Protein AF-A0A9P3CUJ1-F1 (afdb_monomer)

Structure (mmCIF, N/CA/C/O backbone):
data_AF-A0A9P3CUJ1-F1
#
_entry.id   AF-A0A9P3CUJ1-F1
#
loop_
_atom_site.group_PDB
_atom_site.id
_atom_site.type_symbol
_atom_site.label_atom_id
_atom_site.label_alt_id
_atom_site.label_comp_id
_atom_site.label_asym_id
_atom_site.label_entity_id
_atom_site.label_seq_id
_atom_site.pdbx_PDB_ins_code
_atom_site.Cartn_x
_atom_site.Cartn_y
_atom_site.Cartn_z
_atom_site.occupancy
_atom_site.B_iso_or_equiv
_atom_site.auth_seq_id
_atom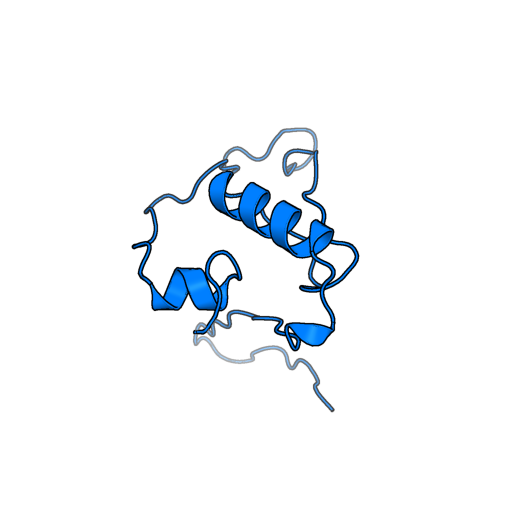_site.auth_comp_id
_atom_site.auth_asym_id
_atom_site.auth_atom_id
_atom_site.pdbx_PDB_model_num
ATOM 1 N N . MET A 1 1 ? 8.686 -19.179 12.177 1.00 61.84 1 MET A N 1
ATOM 2 C CA . MET A 1 1 ? 9.659 -18.646 11.199 1.00 61.84 1 MET A CA 1
ATOM 3 C C . MET A 1 1 ? 9.075 -18.791 9.805 1.00 61.84 1 MET A C 1
ATOM 5 O O . MET A 1 1 ? 8.443 -19.810 9.560 1.00 61.84 1 MET A O 1
ATOM 9 N N . HIS A 1 2 ? 9.251 -17.796 8.931 1.00 84.00 2 HIS A N 1
ATOM 10 C CA . HIS A 1 2 ? 8.994 -17.947 7.494 1.00 84.00 2 HIS A CA 1
ATOM 11 C C . HIS A 1 2 ? 10.323 -18.144 6.760 1.00 84.00 2 HIS A C 1
ATOM 13 O O . HIS A 1 2 ? 11.350 -17.650 7.223 1.00 84.00 2 HIS A O 1
ATOM 19 N N . TYR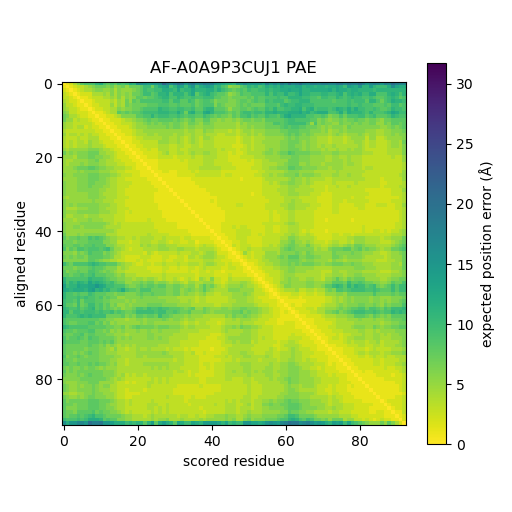 A 1 3 ? 10.309 -18.831 5.623 1.00 89.50 3 TYR A N 1
ATOM 20 C CA . TYR A 1 3 ? 11.408 -18.807 4.661 1.00 89.50 3 TYR A CA 1
ATOM 21 C C . TYR A 1 3 ? 10.831 -18.945 3.253 1.00 89.50 3 TYR A C 1
ATOM 23 O O . TYR A 1 3 ? 9.814 -19.610 3.054 1.00 89.50 3 TYR A O 1
ATOM 31 N N . ALA A 1 4 ? 11.451 -18.272 2.289 1.00 87.81 4 ALA A N 1
ATOM 32 C CA . ALA A 1 4 ? 11.091 -18.413 0.888 1.00 87.81 4 ALA A CA 1
ATOM 33 C C . ALA A 1 4 ? 11.836 -19.617 0.300 1.00 87.81 4 ALA A C 1
ATOM 35 O O . ALA A 1 4 ? 13.038 -19.767 0.511 1.00 87.81 4 ALA A O 1
ATOM 36 N N . CYS A 1 5 ? 11.125 -20.458 -0.443 1.00 88.94 5 CYS A N 1
ATOM 37 C CA . CYS A 1 5 ? 11.696 -21.544 -1.230 1.00 88.94 5 CYS A CA 1
ATOM 38 C C . CYS A 1 5 ? 11.369 -21.272 -2.697 1.00 88.94 5 CYS A C 1
ATOM 40 O O . CYS A 1 5 ? 10.233 -20.902 -3.015 1.00 88.94 5 CYS A O 1
ATOM 42 N N . LEU A 1 6 ? 12.368 -21.393 -3.569 1.00 88.94 6 LEU A N 1
ATOM 43 C CA . LEU A 1 6 ? 12.160 -21.188 -4.996 1.00 88.94 6 LEU A CA 1
ATOM 44 C C . LEU A 1 6 ? 11.278 -22.317 -5.550 1.00 88.94 6 LEU A C 1
ATOM 46 O O . LEU A 1 6 ? 11.428 -23.465 -5.134 1.00 88.94 6 LEU A O 1
ATOM 50 N N . PRO A 1 7 ? 10.324 -22.011 -6.444 1.00 89.62 7 PRO A N 1
ATOM 51 C CA . PRO A 1 7 ? 9.516 -23.046 -7.068 1.00 89.62 7 PRO A CA 1
ATOM 52 C C . PRO A 1 7 ? 10.381 -23.895 -8.011 1.00 89.62 7 PRO A C 1
ATOM 54 O O . PRO A 1 7 ? 11.192 -23.356 -8.756 1.00 89.62 7 PRO A O 1
ATOM 57 N N . GLU A 1 8 ? 10.166 -25.211 -8.006 1.00 94.44 8 GLU A N 1
ATOM 58 C CA . GLU A 1 8 ? 10.857 -26.172 -8.889 1.00 94.44 8 GLU A CA 1
ATOM 59 C C . GLU A 1 8 ? 9.942 -26.753 -9.983 1.00 94.44 8 GLU A C 1
ATOM 61 O O . GLU A 1 8 ? 10.367 -27.588 -10.772 1.00 94.44 8 GLU A O 1
ATOM 66 N N . GLY A 1 9 ? 8.668 -26.350 -10.020 1.00 93.00 9 GLY A N 1
ATOM 67 C CA . GLY A 1 9 ? 7.685 -26.856 -10.979 1.00 93.00 9 GLY A CA 1
ATOM 68 C C . GLY A 1 9 ? 7.094 -25.761 -11.861 1.00 93.00 9 GLY A C 1
ATOM 69 O O . GLY A 1 9 ? 7.253 -24.573 -11.598 1.00 93.00 9 GLY A O 1
ATOM 70 N N . GLU A 1 10 ? 6.323 -26.183 -12.859 1.00 95.12 10 GLU A N 1
ATOM 71 C CA . GLU A 1 10 ? 5.763 -25.310 -13.905 1.00 95.12 10 GLU A CA 1
ATOM 72 C C . GLU A 1 10 ? 4.450 -24.606 -13.505 1.00 95.12 10 GLU A C 1
ATOM 74 O O . GLU A 1 10 ? 3.890 -23.812 -14.261 1.00 95.12 10 GLU A O 1
ATOM 79 N N . GLN A 1 11 ? 3.908 -24.896 -12.318 1.00 93.69 11 GLN A N 1
ATOM 80 C CA . GLN A 1 11 ? 2.649 -24.298 -11.874 1.00 93.69 11 GLN A CA 1
ATOM 81 C C . GLN A 1 11 ? 2.858 -22.856 -11.396 1.00 93.69 11 GLN A C 1
ATOM 83 O O . GLN A 1 11 ? 3.559 -22.609 -10.411 1.00 93.69 11 GLN A O 1
ATOM 88 N N . ILE A 1 12 ? 2.146 -21.913 -12.018 1.00 92.31 12 ILE A N 1
ATOM 89 C CA . ILE A 1 12 ? 2.089 -20.520 -11.561 1.00 92.31 12 ILE A CA 1
ATOM 90 C C . ILE A 1 12 ? 1.465 -20.466 -10.160 1.00 92.31 12 ILE A C 1
ATOM 92 O O . ILE A 1 12 ? 0.335 -20.906 -9.944 1.00 92.31 12 ILE A O 1
ATOM 96 N N . ARG A 1 13 ? 2.195 -19.879 -9.207 1.00 89.69 13 ARG A N 1
ATOM 97 C CA . ARG A 1 13 ? 1.722 -19.592 -7.846 1.00 89.69 13 ARG A CA 1
ATOM 98 C C . ARG A 1 13 ? 1.645 -18.083 -7.659 1.00 89.69 13 ARG A C 1
ATOM 100 O O . ARG A 1 13 ? 2.633 -17.384 -7.865 1.00 89.69 13 ARG A O 1
ATOM 107 N N . HIS A 1 14 ? 0.483 -17.587 -7.251 1.00 90.06 14 HIS A N 1
ATOM 108 C CA . HIS A 1 14 ? 0.256 -16.170 -6.988 1.00 90.06 14 HIS A CA 1
ATOM 109 C C . HIS A 1 14 ? -0.169 -15.971 -5.534 1.00 90.06 14 HIS A C 1
ATOM 111 O O . HIS A 1 14 ? -1.060 -16.660 -5.042 1.00 90.06 14 HIS A O 1
ATOM 117 N N . VAL A 1 15 ? 0.462 -15.014 -4.857 1.00 90.19 15 VAL A N 1
ATOM 118 C CA . VAL A 1 15 ? 0.125 -14.619 -3.488 1.00 90.19 15 VAL A CA 1
ATOM 119 C C . VAL A 1 15 ? 0.028 -13.102 -3.414 1.00 90.19 15 VAL A C 1
ATOM 121 O O . VAL A 1 15 ? 0.846 -12.391 -3.996 1.00 90.19 15 VAL A O 1
ATOM 124 N N . GLN A 1 16 ? -0.966 -12.606 -2.682 1.00 89.88 16 GLN A N 1
ATOM 125 C CA . GLN A 1 16 ? -1.084 -11.190 -2.351 1.00 89.8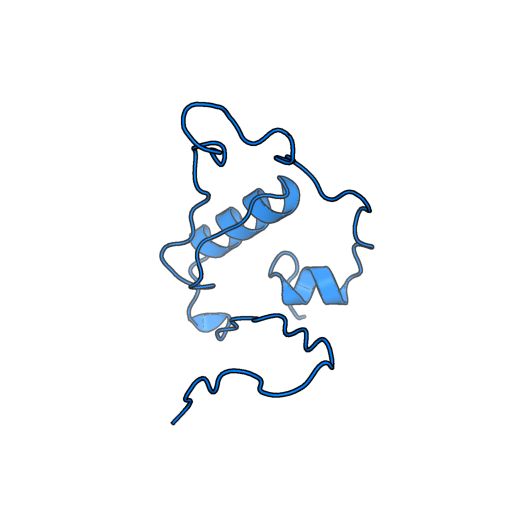8 16 GLN A CA 1
ATOM 126 C C . GLN A 1 16 ? -0.730 -11.014 -0.881 1.00 89.88 16 GLN A C 1
ATOM 128 O O . GLN A 1 16 ? -1.329 -11.643 -0.009 1.00 89.88 16 GLN A O 1
ATOM 133 N N . TYR A 1 17 ? 0.251 -10.161 -0.604 1.00 87.94 17 TYR A N 1
ATOM 134 C CA . TYR A 1 17 ? 0.640 -9.843 0.762 1.00 87.94 17 TYR A CA 1
ATOM 135 C C . TYR A 1 17 ? -0.216 -8.700 1.288 1.00 87.94 17 TYR A C 1
ATOM 137 O O . TYR A 1 17 ? -0.174 -7.588 0.763 1.00 87.94 17 TYR A O 1
ATOM 145 N N . ILE A 1 18 ? -0.961 -8.973 2.355 1.00 88.06 18 ILE A N 1
ATOM 146 C CA . ILE A 1 18 ? -1.793 -7.984 3.036 1.00 88.06 18 ILE A CA 1
ATOM 147 C C . ILE A 1 18 ? -1.232 -7.806 4.443 1.00 88.06 18 ILE A C 1
ATOM 149 O O . ILE A 1 18 ? -1.272 -8.721 5.262 1.00 88.06 18 ILE A O 1
ATOM 153 N N . CYS A 1 19 ? -0.685 -6.623 4.718 1.00 88.56 19 CYS A N 1
ATOM 154 C CA . CYS A 1 19 ? -0.233 -6.258 6.054 1.00 88.56 19 CYS A CA 1
ATOM 155 C C . CYS A 1 19 ? -1.374 -5.563 6.800 1.00 88.56 19 CYS A C 1
ATOM 157 O O . CYS A 1 19 ? -1.906 -4.554 6.336 1.00 88.56 19 CYS A O 1
ATOM 159 N N . THR A 1 20 ? -1.744 -6.093 7.964 1.00 88.06 20 THR A N 1
ATOM 160 C CA . THR A 1 20 ? -2.821 -5.559 8.806 1.00 88.06 20 THR A CA 1
ATOM 161 C C . THR A 1 20 ? -2.309 -5.303 10.212 1.00 88.06 20 THR A C 1
ATOM 163 O O . THR A 1 20 ? -1.590 -6.132 10.767 1.00 88.06 20 THR A O 1
ATOM 166 N N . THR A 1 21 ? -2.730 -4.204 10.834 1.00 90.19 21 THR A N 1
ATOM 167 C CA . THR A 1 21 ? -2.455 -3.947 12.254 1.00 90.19 21 THR A CA 1
ATOM 168 C C . THR A 1 21 ? -3.703 -3.443 12.970 1.00 90.19 21 THR A C 1
ATOM 170 O O . THR A 1 21 ? -4.524 -2.780 12.334 1.00 90.19 21 THR A O 1
ATOM 173 N N . PRO A 1 22 ? -3.851 -3.694 14.285 1.00 90.25 22 PRO A N 1
ATOM 174 C CA . PRO A 1 22 ? -4.972 -3.177 15.063 1.00 90.25 22 PRO A CA 1
ATOM 175 C C . PRO A 1 22 ? -5.165 -1.663 14.906 1.00 90.25 22 PRO A C 1
ATOM 177 O O . PRO A 1 22 ? -4.212 -0.891 15.024 1.00 90.25 22 PRO A O 1
ATOM 180 N N . ARG A 1 23 ? -6.421 -1.227 14.735 1.00 87.69 23 ARG A N 1
ATOM 181 C CA . ARG A 1 23 ? -6.811 0.191 14.592 1.00 87.69 23 ARG A CA 1
ATOM 182 C C . ARG A 1 23 ? -6.254 1.091 15.698 1.00 87.69 23 ARG A C 1
ATOM 184 O O . ARG A 1 23 ? -5.917 2.242 15.429 1.00 87.69 23 ARG A O 1
ATOM 191 N N . LYS A 1 24 ? -6.138 0.573 16.925 1.00 91.25 24 LYS A N 1
ATOM 192 C CA . LYS A 1 24 ? -5.617 1.303 18.093 1.00 91.25 24 LYS A CA 1
ATOM 193 C C . LYS A 1 24 ? -4.164 1.778 17.946 1.00 91.25 24 LYS A C 1
ATOM 195 O O . LYS A 1 24 ? -3.737 2.616 18.724 1.00 91.25 24 LYS A O 1
ATOM 200 N N . PHE A 1 25 ? -3.406 1.242 16.986 1.00 93.00 25 PHE A N 1
ATOM 201 C CA . PHE A 1 25 ? -2.022 1.657 16.739 1.00 93.00 25 PHE A CA 1
ATOM 202 C C . PHE A 1 25 ? -1.898 2.836 15.768 1.00 93.00 25 PHE A C 1
ATOM 204 O O . PHE A 1 25 ? -0.830 3.436 15.698 1.00 93.00 25 PHE A O 1
ATOM 211 N N . ALA A 1 26 ? -2.955 3.162 15.018 1.00 91.25 26 ALA A N 1
ATOM 212 C CA . ALA A 1 26 ? -2.947 4.264 14.063 1.00 91.25 26 ALA A CA 1
ATOM 213 C C . ALA A 1 26 ? -3.431 5.566 14.717 1.00 91.25 26 ALA A C 1
ATOM 215 O O . ALA A 1 26 ? -4.458 5.583 15.406 1.00 91.25 26 ALA A O 1
ATOM 216 N N . THR A 1 27 ? -2.717 6.661 14.450 1.00 92.94 27 THR A N 1
ATOM 217 C CA . THR A 1 27 ? -3.174 8.021 14.765 1.00 92.94 27 THR A CA 1
ATOM 218 C C . THR A 1 27 ? -4.287 8.445 13.805 1.00 92.94 27 THR A C 1
ATOM 220 O O . THR A 1 27 ? -4.430 7.868 12.726 1.00 92.94 27 THR A O 1
ATOM 223 N N . GLN A 1 28 ? -5.071 9.463 14.173 1.00 91.75 28 GLN A N 1
ATOM 224 C CA . GLN A 1 28 ? -6.107 9.993 13.280 1.00 91.75 28 GLN A CA 1
ATOM 225 C C . GLN A 1 28 ? -5.504 10.549 11.982 1.00 91.75 28 GLN A C 1
ATOM 227 O O . GLN A 1 28 ? -5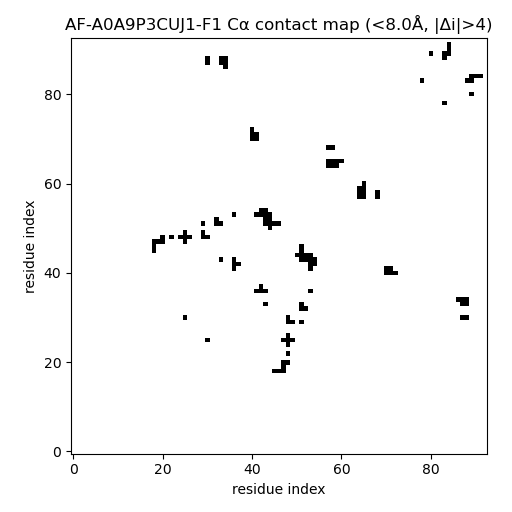.950 10.180 10.903 1.00 91.75 28 GLN A O 1
ATOM 232 N N . GLU A 1 29 ? -4.406 11.301 12.087 1.00 92.94 29 GLU A N 1
ATOM 233 C CA . GLU A 1 29 ? -3.637 11.807 10.942 1.00 92.94 29 GLU A CA 1
ATOM 234 C C . GLU A 1 29 ? -3.246 10.694 9.957 1.00 92.94 29 GLU A C 1
ATOM 236 O O . GLU A 1 29 ? -3.418 10.832 8.747 1.00 92.94 29 GLU A O 1
ATOM 241 N N . THR A 1 30 ? -2.774 9.551 10.469 1.00 92.00 30 THR A N 1
ATOM 242 C CA . THR A 1 30 ? -2.410 8.405 9.623 1.00 92.00 30 THR A CA 1
ATOM 243 C C . THR A 1 30 ? -3.617 7.877 8.848 1.00 92.00 30 THR A C 1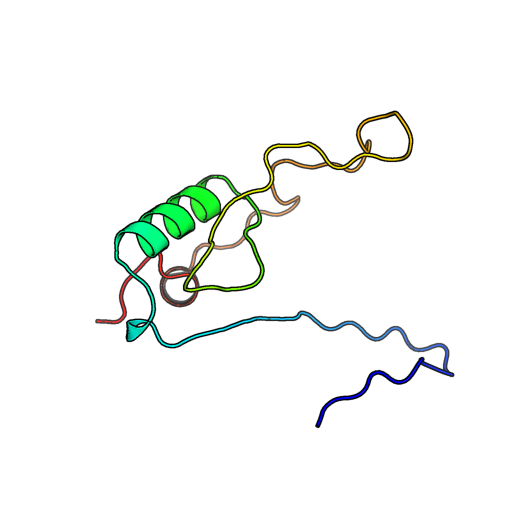
ATOM 245 O O . THR A 1 30 ? -3.488 7.487 7.690 1.00 92.00 30 THR A O 1
ATOM 248 N N . LEU A 1 31 ? -4.795 7.843 9.469 1.00 90.75 31 LEU A N 1
ATOM 249 C CA . LEU A 1 31 ? -6.014 7.342 8.833 1.00 90.75 31 LEU A CA 1
ATOM 250 C C . LEU A 1 31 ? -6.533 8.304 7.777 1.00 90.75 31 LEU A C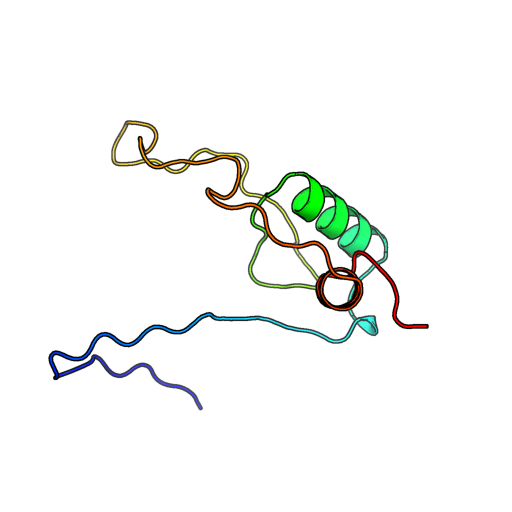 1
ATOM 252 O O . LEU A 1 31 ? -6.906 7.859 6.695 1.00 90.75 31 LEU A O 1
ATOM 256 N N . ASP A 1 32 ? -6.493 9.602 8.063 1.00 92.62 32 ASP A N 1
ATOM 257 C CA . ASP A 1 32 ? -6.889 10.639 7.114 1.00 92.62 32 ASP A CA 1
ATOM 258 C C . ASP A 1 32 ? -5.973 10.611 5.881 1.00 92.62 32 ASP A C 1
ATOM 260 O O . ASP A 1 32 ? -6.447 10.656 4.744 1.00 92.62 32 ASP A O 1
ATOM 264 N N . LEU A 1 33 ? -4.664 10.418 6.087 1.00 92.62 33 LEU A N 1
ATOM 265 C CA . LEU A 1 33 ? -3.695 10.268 5.004 1.00 92.62 33 LEU A CA 1
ATOM 266 C C . LEU A 1 33 ? -3.946 9.007 4.165 1.00 92.62 33 LEU A C 1
ATOM 268 O O . LEU A 1 33 ? -3.906 9.059 2.936 1.00 92.62 33 LEU A O 1
ATOM 272 N N . ARG A 1 34 ? -4.240 7.872 4.810 1.00 90.88 34 ARG A N 1
ATOM 273 C CA . ARG A 1 34 ? -4.594 6.626 4.112 1.00 90.88 34 ARG A CA 1
ATOM 274 C C . ARG A 1 34 ? -5.873 6.771 3.304 1.00 90.88 34 ARG A C 1
ATOM 276 O O . ARG A 1 34 ? -5.905 6.307 2.171 1.00 90.88 34 ARG A O 1
ATOM 283 N N . LYS A 1 35 ? -6.896 7.416 3.868 1.00 92.50 35 LYS A N 1
ATOM 284 C CA . LYS A 1 35 ? -8.158 7.686 3.179 1.00 92.50 35 LYS A CA 1
ATOM 285 C C . LYS A 1 35 ? -7.920 8.540 1.937 1.00 92.50 35 LYS A C 1
ATOM 287 O O . LYS A 1 35 ? -8.328 8.154 0.851 1.00 92.50 35 LYS A O 1
ATOM 292 N N . ARG A 1 36 ? -7.157 9.625 2.077 1.00 93.69 36 ARG A N 1
ATOM 293 C CA . ARG A 1 36 ? -6.758 10.466 0.946 1.00 93.69 36 ARG A CA 1
ATOM 294 C C . ARG A 1 36 ? -6.033 9.666 -0.141 1.00 93.69 36 ARG A C 1
ATOM 296 O O . ARG A 1 36 ? -6.376 9.777 -1.310 1.00 93.69 36 ARG A O 1
ATOM 303 N N . PHE A 1 37 ? -5.035 8.859 0.220 1.00 93.19 37 PHE A N 1
ATOM 304 C CA . PHE A 1 37 ? -4.304 8.055 -0.766 1.00 93.19 37 PHE A CA 1
ATOM 305 C C . PHE A 1 37 ? -5.159 6.965 -1.408 1.00 93.19 37 PHE A C 1
ATOM 307 O O . PHE A 1 37 ? -4.976 6.687 -2.590 1.00 93.19 37 PHE A O 1
ATOM 314 N N . PHE A 1 38 ? -6.104 6.390 -0.667 1.00 93.31 38 PHE A N 1
ATOM 315 C CA . PHE A 1 38 ? -7.088 5.462 -1.210 1.00 93.31 38 PHE A CA 1
ATOM 316 C C . PHE A 1 38 ? -7.961 6.138 -2.279 1.00 93.31 38 PHE A C 1
ATOM 318 O O . PHE A 1 38 ? -8.071 5.608 -3.382 1.00 93.31 38 PHE A O 1
ATOM 325 N N . ASP A 1 39 ? -8.492 7.331 -1.992 1.00 92.94 39 ASP A N 1
ATOM 326 C CA . ASP A 1 39 ? -9.312 8.107 -2.935 1.00 92.94 39 ASP A CA 1
ATOM 327 C C . ASP A 1 39 ? -8.507 8.551 -4.178 1.00 92.94 39 ASP A C 1
ATOM 329 O O . ASP A 1 39 ? -9.046 8.653 -5.279 1.00 92.94 39 ASP A O 1
ATOM 333 N N . GLU A 1 40 ? -7.196 8.772 -4.019 1.00 93.50 40 GLU A N 1
ATOM 334 C CA . GLU A 1 40 ? -6.259 9.127 -5.095 1.00 93.50 40 GLU A CA 1
ATOM 335 C C . GLU A 1 40 ? -5.669 7.906 -5.845 1.00 93.50 40 GLU A C 1
ATOM 337 O O . GLU A 1 40 ? -4.800 8.091 -6.697 1.00 93.50 40 GLU A O 1
ATOM 342 N N . TYR A 1 41 ? -6.089 6.670 -5.536 1.00 93.00 41 TYR A N 1
ATOM 343 C CA . TYR A 1 41 ? -5.527 5.413 -6.075 1.00 93.00 41 TYR A CA 1
ATOM 344 C C . TYR A 1 41 ? -4.004 5.257 -5.900 1.00 93.00 41 TYR A C 1
ATOM 346 O O . TYR A 1 41 ? -3.328 4.574 -6.676 1.00 93.00 41 TYR A O 1
ATOM 354 N N . LYS A 1 42 ? -3.444 5.863 -4.850 1.00 91.62 42 LYS A N 1
ATOM 355 C CA . LYS A 1 42 ? -2.011 5.825 -4.554 1.00 91.62 42 LYS A CA 1
ATOM 356 C C . LYS A 1 42 ? -1.642 4.640 -3.673 1.00 91.62 42 LYS A C 1
ATOM 358 O O . LYS A 1 42 ? -2.294 4.338 -2.675 1.00 91.62 42 LYS A O 1
ATOM 363 N N . GLY A 1 43 ? -0.527 4.001 -4.018 1.00 89.38 43 GLY A N 1
ATOM 364 C CA . GLY A 1 43 ? 0.118 3.026 -3.146 1.00 89.38 43 GLY A CA 1
ATOM 365 C C . GLY A 1 43 ? 0.734 3.697 -1.918 1.00 89.38 43 GLY A C 1
ATOM 366 O O . GLY A 1 43 ? 1.229 4.822 -1.990 1.00 89.38 43 GLY A O 1
ATOM 367 N N . THR A 1 44 ? 0.739 2.986 -0.793 1.00 90.56 44 THR A N 1
ATOM 368 C CA . THR A 1 44 ? 1.404 3.427 0.438 1.00 90.56 44 THR A CA 1
ATOM 369 C C . THR A 1 44 ? 2.556 2.503 0.802 1.00 90.56 44 THR A C 1
ATOM 371 O O . THR A 1 44 ? 2.701 1.407 0.261 1.00 90.56 44 THR A O 1
ATOM 374 N N . THR A 1 45 ? 3.355 2.916 1.778 1.00 89.38 45 THR A N 1
ATOM 375 C CA . THR A 1 45 ? 4.349 2.051 2.418 1.00 89.38 45 THR A CA 1
ATOM 376 C C . THR A 1 45 ? 3.734 0.807 3.073 1.00 89.38 45 THR A C 1
ATOM 378 O O . THR A 1 45 ? 2.528 0.716 3.312 1.00 89.38 45 THR A O 1
ATOM 381 N N . HIS A 1 46 ? 4.599 -0.164 3.382 1.00 87.88 46 HIS A N 1
ATOM 382 C CA . HIS A 1 46 ? 4.230 -1.476 3.919 1.00 87.88 46 HIS A CA 1
ATOM 383 C C . HIS A 1 46 ? 3.539 -1.440 5.297 1.00 87.88 46 HIS A C 1
ATOM 385 O O . HIS A 1 46 ? 2.757 -2.336 5.606 1.00 87.88 46 HIS A O 1
ATOM 391 N N . TRP A 1 47 ? 3.826 -0.440 6.137 1.00 88.44 47 TRP A N 1
ATOM 392 C CA . TRP A 1 47 ? 3.366 -0.394 7.528 1.00 88.44 47 TRP A CA 1
ATOM 393 C C . TRP A 1 47 ? 2.021 0.339 7.624 1.00 88.44 47 TRP A C 1
ATOM 395 O O . TRP A 1 47 ? 1.970 1.553 7.432 1.00 88.44 47 TRP A O 1
ATOM 405 N N . PRO A 1 48 ? 0.911 -0.344 7.953 1.00 86.75 48 PRO A N 1
ATOM 406 C CA . PRO A 1 48 ? -0.412 0.252 7.785 1.00 86.75 48 PRO A CA 1
ATOM 407 C C . PRO A 1 48 ? -0.785 1.298 8.849 1.00 86.75 48 PRO A C 1
ATOM 409 O O . PRO A 1 48 ? -1.750 2.026 8.643 1.00 86.75 48 PRO A O 1
ATOM 412 N N . HIS A 1 49 ? -0.047 1.404 9.962 1.00 90.25 49 HIS A N 1
ATOM 413 C CA . HIS A 1 49 ? -0.347 2.334 11.065 1.00 90.25 49 HIS A CA 1
ATOM 414 C C . HIS A 1 49 ? 0.728 3.401 11.332 1.00 90.25 49 HIS A C 1
ATOM 416 O O . HIS A 1 49 ? 0.534 4.225 12.223 1.00 90.25 49 HIS A O 1
ATOM 422 N N . ARG A 1 50 ? 1.871 3.384 10.631 1.00 89.56 50 ARG A N 1
ATOM 423 C CA . ARG A 1 50 ? 2.970 4.343 10.842 1.00 89.56 50 ARG A CA 1
ATOM 424 C C . ARG A 1 50 ? 3.794 4.505 9.569 1.00 89.56 50 ARG A C 1
ATOM 426 O O . ARG A 1 50 ? 3.868 3.573 8.778 1.00 89.56 50 ARG A O 1
ATOM 433 N N . ASN A 1 51 ? 4.451 5.655 9.407 1.00 89.69 51 ASN A N 1
ATOM 434 C CA . ASN A 1 51 ? 5.304 5.966 8.253 1.00 89.69 51 ASN A CA 1
ATOM 435 C C . ASN A 1 51 ? 4.557 5.796 6.922 1.00 89.69 51 ASN A C 1
ATOM 437 O O . ASN A 1 51 ? 5.129 5.332 5.937 1.00 89.69 51 ASN A O 1
ATOM 441 N N . VAL A 1 52 ? 3.264 6.132 6.909 1.00 91.56 52 VAL A N 1
ATOM 442 C CA . VAL A 1 52 ? 2.436 6.087 5.706 1.00 91.56 52 VAL A CA 1
ATOM 443 C C . VAL A 1 52 ? 2.812 7.275 4.832 1.00 91.56 52 VAL A C 1
ATOM 445 O O . VAL A 1 52 ? 2.668 8.419 5.242 1.00 91.56 52 VAL A O 1
ATOM 448 N N . PHE A 1 53 ? 3.285 7.006 3.623 1.00 91.00 53 PHE A N 1
ATOM 449 C CA . PHE A 1 53 ? 3.477 8.004 2.575 1.00 91.00 53 PHE A CA 1
ATOM 450 C C . PHE A 1 53 ? 3.328 7.338 1.204 1.00 91.00 53 PHE A C 1
ATOM 452 O O . PHE A 1 53 ? 3.466 6.117 1.084 1.00 91.00 53 PHE A O 1
ATOM 459 N N . SER A 1 54 ? 3.041 8.144 0.184 1.00 90.38 54 SER A N 1
ATOM 460 C CA . SER A 1 54 ? 3.088 7.729 -1.219 1.00 90.38 54 SER A CA 1
ATOM 461 C C . SER A 1 54 ? 4.433 8.125 -1.812 1.00 90.38 54 SER A C 1
ATOM 463 O O . SER A 1 54 ? 4.949 9.205 -1.522 1.00 90.38 54 SER A O 1
ATOM 465 N N . VAL A 1 55 ? 4.988 7.271 -2.670 1.00 85.94 55 VAL A N 1
ATOM 466 C CA . VAL A 1 55 ? 6.200 7.600 -3.429 1.00 85.94 55 VAL A CA 1
ATOM 467 C C . VAL A 1 55 ? 5.859 8.732 -4.412 1.00 85.94 55 VAL A C 1
ATOM 469 O O . VAL A 1 55 ? 4.854 8.617 -5.115 1.00 85.94 55 VAL A O 1
ATOM 472 N N . PRO A 1 56 ? 6.627 9.838 -4.444 1.00 83.62 56 PRO A N 1
ATOM 473 C CA . PRO A 1 56 ? 6.310 10.995 -5.285 1.00 83.62 56 PRO A CA 1
ATOM 474 C C . PRO A 1 56 ? 6.844 10.873 -6.720 1.00 83.62 56 PRO A C 1
ATOM 476 O O . PRO A 1 56 ? 6.553 11.728 -7.551 1.00 83.62 56 PRO A O 1
ATOM 479 N N . PHE A 1 57 ? 7.643 9.844 -7.007 1.00 86.12 57 PHE A N 1
ATOM 480 C CA . PHE A 1 57 ? 8.308 9.652 -8.292 1.00 86.12 57 PHE A CA 1
ATOM 481 C C . PHE A 1 57 ? 7.608 8.573 -9.113 1.00 86.12 57 PHE A C 1
ATOM 483 O O . PHE A 1 57 ? 7.146 7.569 -8.568 1.00 86.12 57 PHE A O 1
ATOM 490 N N . GLU A 1 58 ? 7.583 8.763 -10.429 1.00 90.69 58 GLU A N 1
ATOM 491 C CA . GLU A 1 58 ? 7.045 7.770 -11.351 1.00 90.69 58 GLU A CA 1
ATOM 492 C C . GLU A 1 58 ? 8.007 6.571 -11.471 1.00 90.69 58 GLU A C 1
ATOM 494 O O . GLU A 1 58 ? 9.229 6.750 -11.452 1.00 90.69 58 GLU A O 1
ATOM 499 N N . PRO A 1 59 ? 7.494 5.335 -11.598 1.00 91.56 59 PRO A N 1
ATOM 500 C CA . PRO A 1 59 ? 8.339 4.164 -11.770 1.00 91.56 59 PRO A CA 1
ATOM 501 C C . PRO A 1 59 ? 9.095 4.243 -13.099 1.00 91.56 59 PRO A C 1
ATOM 503 O O . PRO A 1 59 ? 8.501 4.430 -14.164 1.00 91.56 59 PRO A O 1
ATOM 506 N N . MET A 1 60 ? 10.408 4.043 -13.036 1.00 94.19 60 MET A N 1
ATOM 507 C CA . MET A 1 60 ? 11.312 4.139 -14.182 1.00 94.19 60 MET A CA 1
ATOM 508 C C . MET A 1 60 ? 11.647 2.754 -14.753 1.00 94.19 60 MET A C 1
ATOM 510 O O . MET A 1 60 ? 11.675 1.752 -14.036 1.00 94.19 60 MET A O 1
ATOM 514 N N . ARG A 1 61 ? 11.923 2.691 -16.057 1.00 94.06 61 ARG A N 1
ATOM 515 C CA . ARG A 1 61 ? 12.499 1.540 -16.764 1.00 94.06 61 ARG A CA 1
ATOM 516 C C . ARG A 1 61 ? 13.758 2.024 -17.485 1.00 94.06 61 ARG A C 1
ATOM 518 O O . ARG A 1 61 ? 13.676 2.528 -18.601 1.00 94.06 61 ARG A O 1
ATOM 525 N N . GLY A 1 62 ? 14.908 1.883 -16.825 1.00 92.56 62 GLY A N 1
ATOM 526 C CA . GLY A 1 62 ? 16.130 2.583 -17.234 1.00 92.56 62 GLY A CA 1
ATOM 527 C C . GLY A 1 62 ? 15.960 4.089 -17.033 1.00 92.56 62 GLY A C 1
ATOM 528 O O . GLY A 1 62 ? 15.441 4.509 -16.001 1.00 92.56 62 GLY A O 1
ATOM 529 N N . ASP A 1 63 ? 16.316 4.878 -18.044 1.00 94.81 63 ASP A N 1
ATOM 530 C CA . ASP A 1 63 ? 16.265 6.348 -17.986 1.00 94.81 63 ASP A CA 1
ATOM 531 C C . ASP A 1 63 ? 14.898 6.943 -18.363 1.00 94.81 63 ASP A C 1
ATOM 533 O O . ASP A 1 63 ? 14.716 8.159 -18.364 1.00 94.81 63 ASP A O 1
ATOM 537 N N . GLN A 1 64 ? 13.917 6.103 -18.699 1.00 96.06 64 GLN A N 1
ATOM 538 C CA . GLN A 1 64 ? 12.588 6.537 -19.131 1.00 96.06 64 GLN A CA 1
ATOM 539 C C . GLN A 1 64 ? 11.515 6.115 -18.131 1.00 96.06 64 GLN A C 1
ATOM 541 O O . GLN A 1 64 ? 11.611 5.065 -17.493 1.00 96.06 64 GLN A O 1
ATOM 546 N N . VAL A 1 65 ? 10.452 6.915 -18.023 1.00 95.06 65 VAL A N 1
ATOM 547 C CA . VAL A 1 65 ? 9.259 6.534 -17.257 1.00 95.06 65 VAL A CA 1
ATOM 548 C C . VAL A 1 65 ? 8.687 5.245 -17.844 1.00 95.06 65 VAL A C 1
ATOM 550 O O . VAL A 1 65 ? 8.592 5.086 -19.061 1.00 95.06 65 VAL A O 1
ATOM 553 N N . CYS A 1 66 ? 8.310 4.300 -16.983 1.00 94.81 66 CYS A N 1
ATOM 554 C CA . CYS A 1 66 ? 7.764 3.026 -17.421 1.00 94.81 66 CYS A CA 1
ATOM 555 C C . CYS A 1 66 ? 6.487 3.265 -18.253 1.00 94.81 66 CYS A C 1
ATOM 557 O O . CYS A 1 66 ? 5.519 3.808 -17.722 1.00 94.81 66 CYS A O 1
ATOM 559 N N . PRO A 1 67 ? 6.406 2.801 -19.515 1.00 93.94 67 PRO A N 1
ATOM 560 C CA . PRO A 1 67 ? 5.217 3.004 -20.353 1.00 93.94 67 PRO A CA 1
ATOM 561 C C . PRO A 1 67 ? 3.985 2.247 -19.835 1.00 93.94 67 PRO A C 1
ATOM 563 O O . PRO A 1 67 ? 2.865 2.516 -20.250 1.00 93.94 67 PRO A O 1
ATOM 566 N N . LYS A 1 68 ? 4.189 1.285 -18.923 1.00 92.75 68 LYS A N 1
ATOM 567 C CA . LYS A 1 68 ? 3.121 0.553 -18.226 1.00 92.75 68 LYS A CA 1
ATOM 568 C C . LYS A 1 68 ? 2.724 1.199 -16.896 1.00 92.75 68 LYS A C 1
ATOM 570 O O . LYS A 1 68 ? 1.966 0.598 -16.136 1.00 92.75 68 LYS A O 1
ATOM 575 N N . ASN A 1 69 ? 3.284 2.364 -16.577 1.00 92.19 69 ASN A N 1
ATOM 576 C CA . ASN A 1 69 ? 2.888 3.109 -15.400 1.00 92.19 69 ASN A CA 1
ATOM 577 C C . ASN A 1 69 ? 1.430 3.561 -15.522 1.00 92.19 69 ASN A C 1
ATOM 579 O O . ASN A 1 69 ? 0.976 3.947 -16.598 1.00 92.19 69 ASN A O 1
ATOM 583 N N . ARG A 1 70 ? 0.704 3.522 -14.410 1.00 90.88 70 ARG A N 1
ATOM 584 C CA . ARG A 1 70 ? -0.712 3.879 -14.351 1.00 90.88 70 ARG A CA 1
ATOM 585 C C . ARG A 1 70 ? -1.001 4.623 -13.061 1.00 90.88 70 ARG A C 1
ATOM 587 O O . ARG A 1 70 ? -0.441 4.293 -12.019 1.00 90.88 70 ARG A O 1
ATOM 594 N N . LYS A 1 71 ? -1.903 5.598 -13.151 1.00 91.38 71 LYS A N 1
ATOM 595 C CA . LYS A 1 71 ? -2.349 6.407 -12.009 1.00 91.38 71 LYS A CA 1
ATOM 596 C C . LYS A 1 71 ? -3.609 5.855 -11.346 1.00 91.38 71 LYS A C 1
ATOM 598 O O . LYS A 1 71 ? -3.891 6.206 -10.212 1.00 91.38 71 LYS A O 1
ATOM 603 N N . GLU A 1 72 ? -4.334 4.976 -12.034 1.00 94.06 72 GLU A N 1
ATOM 604 C CA . GLU A 1 72 ? -5.519 4.296 -11.514 1.00 94.06 72 GLU A CA 1
ATOM 605 C C . GLU A 1 72 ? -5.579 2.829 -11.997 1.00 94.06 72 GLU A C 1
ATOM 607 O O . GLU A 1 72 ? -4.864 2.457 -12.939 1.00 94.06 72 GLU A O 1
ATOM 612 N N . PRO A 1 73 ? -6.374 1.963 -11.338 1.00 92.56 73 PRO A N 1
ATOM 613 C CA . PRO A 1 73 ? -6.617 0.591 -11.784 1.00 92.56 73 PRO A CA 1
ATOM 614 C C . PRO A 1 73 ? -7.292 0.524 -13.163 1.00 92.56 73 PRO A C 1
ATOM 616 O O . PRO A 1 73 ? -8.086 1.395 -13.503 1.00 92.56 73 PRO A O 1
ATOM 619 N N . PHE A 1 74 ? -7.030 -0.545 -13.928 1.00 93.38 74 PHE A N 1
ATOM 620 C CA . PHE A 1 74 ? -7.725 -0.805 -15.201 1.00 93.38 74 PHE A CA 1
ATOM 621 C C . PHE A 1 74 ? -9.232 -1.001 -15.007 1.00 93.38 74 PHE A C 1
ATOM 623 O O . PHE A 1 74 ? -10.037 -0.475 -15.767 1.00 93.38 74 PHE A O 1
ATOM 630 N N . GLU A 1 75 ? -9.592 -1.743 -13.964 1.00 95.56 75 GLU A N 1
ATOM 631 C CA . GLU A 1 75 ? -10.965 -1.972 -13.537 1.00 95.56 75 GLU A CA 1
ATOM 632 C C . GLU A 1 75 ? -11.116 -1.373 -12.142 1.00 95.56 75 GLU A C 1
ATOM 634 O O . GLU A 1 75 ? -10.356 -1.707 -11.225 1.00 95.56 75 GLU A O 1
ATOM 639 N N . LYS A 1 76 ? -12.059 -0.440 -11.986 1.00 94.00 76 LYS A N 1
ATOM 640 C CA . LYS A 1 76 ? -12.299 0.198 -10.690 1.00 94.00 76 LYS A CA 1
ATOM 641 C C . LYS A 1 76 ? -12.961 -0.801 -9.741 1.00 94.00 76 LYS A C 1
ATOM 643 O O . LYS A 1 76 ? -13.872 -1.513 -10.161 1.00 94.00 76 LYS A O 1
ATOM 648 N N . PRO A 1 77 ? -12.522 -0.865 -8.473 1.00 91.88 77 PRO A N 1
ATOM 649 C CA . PRO A 1 77 ? -13.114 -1.780 -7.513 1.00 91.88 77 PRO A CA 1
ATOM 650 C C . PRO A 1 77 ? -14.534 -1.339 -7.152 1.00 91.88 77 PRO A C 1
ATOM 652 O O . PRO A 1 77 ? -14.834 -0.146 -7.086 1.00 91.88 77 PRO A O 1
ATOM 655 N N . GLU A 1 78 ? -15.389 -2.305 -6.834 1.00 95.44 78 GLU A N 1
ATOM 656 C CA . GLU A 1 78 ? -16.667 -2.021 -6.193 1.00 95.44 78 GLU A CA 1
ATOM 657 C C . GLU A 1 78 ? -16.430 -1.574 -4.743 1.00 95.44 78 GLU A C 1
ATOM 659 O O . GLU A 1 78 ? -15.857 -2.300 -3.924 1.00 95.44 78 GLU A O 1
ATOM 664 N N . LEU A 1 79 ? -16.871 -0.360 -4.410 1.00 94.88 79 LEU A N 1
ATOM 665 C CA . LEU A 1 79 ? -16.686 0.225 -3.083 1.00 94.88 79 LEU A CA 1
ATOM 666 C C . LEU A 1 79 ? -17.796 -0.216 -2.130 1.00 94.88 79 LEU A C 1
ATOM 668 O O . LEU A 1 79 ? -18.699 0.547 -1.792 1.00 94.88 79 LEU A O 1
ATOM 672 N N . THR A 1 80 ? -17.711 -1.466 -1.684 1.00 96.69 80 THR A N 1
ATOM 673 C CA . THR A 1 8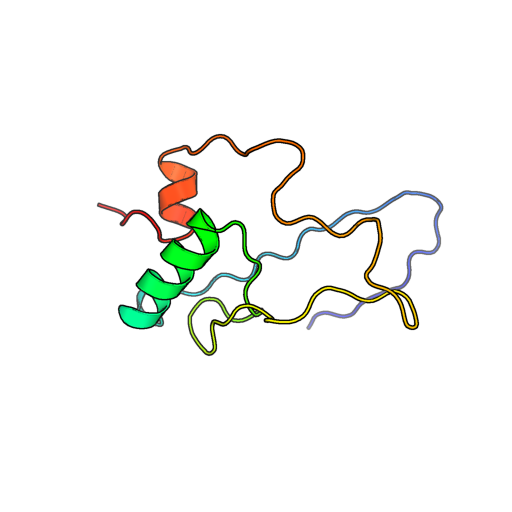0 ? -18.635 -2.000 -0.680 1.00 96.69 80 THR A CA 1
ATOM 674 C C . THR A 1 80 ? -18.346 -1.440 0.711 1.00 96.69 80 THR A C 1
ATOM 676 O O . THR A 1 80 ? -17.217 -1.090 1.062 1.00 96.69 80 THR A O 1
ATOM 679 N N . ASP A 1 81 ? -19.369 -1.432 1.560 1.00 95.75 81 ASP A N 1
ATOM 680 C CA . ASP A 1 81 ? -19.265 -0.992 2.951 1.00 95.75 81 ASP A CA 1
ATOM 681 C C . ASP A 1 81 ? -18.198 -1.772 3.742 1.00 95.75 81 ASP A C 1
ATOM 683 O O . ASP A 1 81 ? -17.452 -1.197 4.538 1.00 95.75 81 ASP A O 1
ATOM 687 N N . THR A 1 82 ? -18.087 -3.081 3.493 1.00 94.12 82 THR A N 1
ATOM 688 C CA . THR A 1 82 ? -17.062 -3.948 4.089 1.00 94.12 82 THR A CA 1
ATOM 689 C C . THR A 1 82 ? -15.661 -3.550 3.637 1.00 94.12 82 THR A C 1
ATOM 691 O O . THR A 1 82 ? -14.763 -3.443 4.472 1.00 94.12 82 THR A O 1
ATOM 694 N N . LEU A 1 83 ? -15.467 -3.278 2.342 1.00 92.44 83 LEU A N 1
ATOM 695 C CA . LEU A 1 83 ? -14.181 -2.824 1.813 1.00 92.44 83 LEU A CA 1
ATOM 696 C C . LEU A 1 83 ? -13.773 -1.501 2.458 1.00 92.44 83 LEU A C 1
ATOM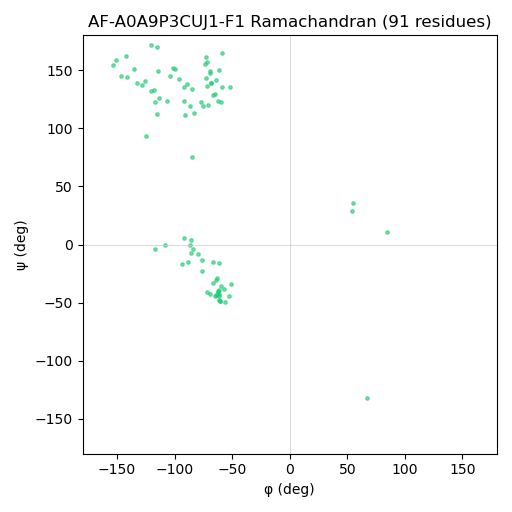 698 O O . LEU A 1 83 ? -12.658 -1.390 2.968 1.00 92.44 83 LEU A O 1
ATOM 702 N N . LEU A 1 84 ? -14.688 -0.528 2.505 1.00 92.56 84 LEU A N 1
ATOM 703 C CA . LEU A 1 84 ? -14.432 0.785 3.100 1.00 92.56 84 LEU A CA 1
ATOM 704 C C . LEU A 1 84 ? -14.052 0.682 4.582 1.00 92.56 84 LEU A C 1
ATOM 706 O O . LEU A 1 84 ? -13.187 1.426 5.051 1.00 92.56 84 LEU A O 1
ATOM 710 N N . LYS A 1 85 ? -14.647 -0.266 5.313 1.00 91.00 85 LYS A N 1
ATOM 711 C CA . LYS A 1 85 ? -14.266 -0.564 6.697 1.00 91.00 85 LYS A CA 1
ATOM 712 C C . LYS A 1 85 ? -12.885 -1.215 6.802 1.00 91.00 85 LYS A C 1
ATOM 714 O O . LYS A 1 85 ? -12.089 -0.824 7.653 1.00 91.00 85 LYS A O 1
ATOM 719 N N . LEU A 1 86 ? -12.562 -2.172 5.930 1.00 88.12 86 LEU A N 1
ATOM 720 C CA . LEU A 1 86 ? -11.261 -2.854 5.911 1.00 88.12 86 LEU A CA 1
ATOM 721 C C . LEU A 1 86 ? -10.095 -1.902 5.621 1.00 88.12 86 LEU A C 1
ATOM 723 O O . LEU A 1 86 ? -9.053 -2.006 6.266 1.00 88.12 86 LEU A O 1
ATOM 727 N N . VAL A 1 87 ? -10.267 -0.950 4.700 1.00 86.88 87 VAL A N 1
ATOM 728 C CA . VAL A 1 87 ? -9.211 0.026 4.374 1.00 86.88 87 VAL A CA 1
ATOM 729 C C . VAL A 1 87 ? -9.109 1.173 5.390 1.00 86.88 87 VAL A C 1
ATOM 731 O O . VAL A 1 87 ? -8.142 1.936 5.354 1.00 86.88 87 VAL A O 1
ATOM 734 N N . GLY A 1 88 ? -10.059 1.262 6.329 1.00 85.00 88 GLY A N 1
ATOM 735 C CA . GLY A 1 88 ? -10.112 2.295 7.366 1.00 85.00 88 GLY A CA 1
ATOM 736 C C . GLY A 1 88 ? -10.779 3.604 6.930 1.00 85.00 88 GLY A C 1
ATOM 737 O O . GLY A 1 88 ? -10.719 4.579 7.674 1.00 85.00 88 GLY A O 1
ATOM 738 N N . CYS A 1 89 ? -11.433 3.633 5.764 1.00 87.44 89 CYS A N 1
ATOM 739 C CA . CYS A 1 89 ? -12.193 4.790 5.278 1.00 87.44 89 CYS A CA 1
ATOM 740 C C . CYS A 1 89 ? -13.547 4.949 5.989 1.00 87.44 89 CYS A C 1
ATOM 742 O O . CYS A 1 89 ? -14.093 6.055 6.026 1.00 87.44 89 CYS A O 1
ATOM 744 N N . LYS A 1 90 ? -14.078 3.857 6.558 1.00 89.25 90 LYS A N 1
ATOM 745 C CA . LYS A 1 90 ? -15.300 3.821 7.371 1.00 89.25 90 LYS A CA 1
ATOM 746 C C . LYS A 1 90 ? -15.022 3.108 8.706 1.00 89.25 90 LYS A C 1
ATOM 748 O O . LYS A 1 90 ? -14.334 2.090 8.713 1.00 89.25 90 LYS A O 1
ATOM 753 N N . PRO A 1 91 ? -15.515 3.603 9.850 1.00 85.94 91 PRO A N 1
ATOM 754 C CA . PRO A 1 91 ? -15.381 2.900 11.126 1.00 85.94 91 PRO A CA 1
ATOM 755 C C . PRO A 1 91 ? -16.274 1.648 11.206 1.00 85.94 91 PRO A C 1
ATOM 757 O O . PRO A 1 91 ? -17.295 1.528 10.522 1.00 85.94 91 PRO A O 1
ATOM 760 N N . TYR A 1 92 ? -15.887 0.717 12.081 1.00 85.75 92 TYR A N 1
ATOM 761 C CA . TYR A 1 92 ? -16.753 -0.369 12.537 1.00 85.75 92 TYR A CA 1
ATOM 762 C C . TYR A 1 92 ? -17.618 0.191 13.674 1.00 85.75 92 TYR A C 1
ATOM 764 O O . TYR A 1 92 ? -17.076 0.601 14.699 1.00 85.75 92 TYR A O 1
ATOM 772 N N . HIS A 1 93 ? -18.925 0.289 13.435 1.00 80.06 93 HIS A N 1
ATOM 773 C CA . HIS A 1 93 ? -19.942 0.643 14.427 1.00 80.06 93 HIS A CA 1
ATOM 774 C C . HIS A 1 93 ? -20.629 -0.624 14.917 1.00 80.06 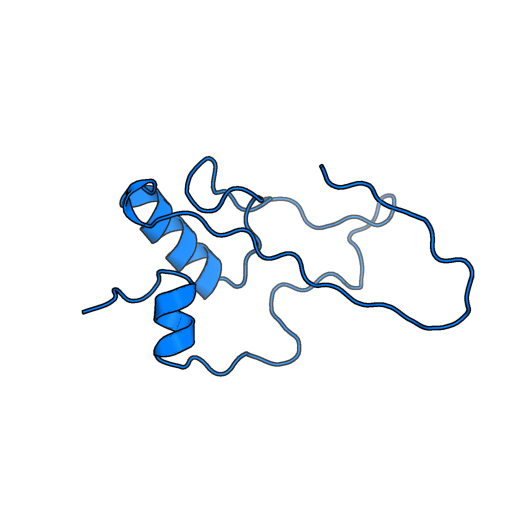93 HIS A C 1
ATOM 776 O O . HIS A 1 93 ? -20.784 -1.537 14.067 1.00 80.06 93 HIS A O 1
#

Foldseek 3Di:
DDDDDDDPDDDDDDDDDDDDDDPVLADPVLLVQLLVCVVQQFDWDPHSRPPTDGDPDADDDPPHRDPPTDRHDPDDDDDDPVNCCRSSVDDDD

pLDDT: mean 90.69, std 4.29, range [61.84, 96.69]

Mean predicted aligned error: 4.76 Å

Radius of gyration: 16.68 Å; Cα contacts (8 Å, |Δi|>4): 67; chains: 1; bounding box: 36×39×38 Å

Secondary structure (DSSP, 8-state):
--------SS------------GGGS-HHHHHHHHHHHHTT----S-TTSS-----SPPEETTEE-TT--SS-SSPPP--HHHHHHTTSS---

Sequence (93 aa):
MHYACLPEGEQIRHVQYICTTPRKFATQETLDLRKRFFDEYKGTTHWPHRNVFSVPFEPMRGDQVCPKNRKEPFEKPELTDTLLKLVGCKPYH

Organism: NCBI:txid84275

Solvent-accessible surface area (backbone atoms only — not comparable to full-atom values): 6456 Å² total; per-residue (Å²): 139,87,80,92,75,83,83,90,66,90,72,89,82,87,84,83,89,81,71,83,73,68,72,89,66,38,49,71,69,55,42,55,52,48,38,53,30,56,79,59,53,49,66,63,47,81,47,78,47,53,84,70,49,62,80,92,68,78,63,62,56,82,98,39,71,34,89,85,65,72,71,60,70,96,69,80,78,83,89,42,74,66,54,36,34,72,75,55,68,34,82,90,128